Protein AF-B3DNS6-F1 (afdb_monomer)

Structure (mmCIF, N/CA/C/O backbone):
data_AF-B3DNS6-F1
#
_entry.id   AF-B3DNS6-F1
#
loop_
_atom_site.group_PDB
_atom_site.id
_atom_site.type_symbol
_atom_site.label_atom_id
_atom_site.label_alt_id
_atom_site.label_comp_id
_atom_site.label_asym_id
_atom_site.label_entity_id
_atom_site.label_seq_id
_atom_site.pdbx_PDB_ins_code
_atom_site.Cartn_x
_atom_site.Cartn_y
_atom_site.Cartn_z
_atom_site.occupancy
_atom_site.B_iso_or_equiv
_atom_site.auth_seq_id
_atom_site.auth_comp_id
_atom_site.auth_asym_id
_atom_site.auth_atom_id
_atom_site.pdbx_PDB_model_num
ATOM 1 N N . MET A 1 1 ? -5.146 -4.157 -2.207 1.00 74.12 1 MET A N 1
ATOM 2 C CA . MET A 1 1 ? -5.027 -2.752 -1.766 1.00 74.12 1 MET A CA 1
ATOM 3 C C . MET A 1 1 ? -4.261 -1.942 -2.808 1.00 74.12 1 MET A C 1
ATOM 5 O O . MET A 1 1 ? -3.347 -2.493 -3.413 1.00 74.12 1 MET A O 1
ATOM 9 N N . ALA A 1 2 ? -4.636 -0.683 -3.042 1.00 80.50 2 ALA A N 1
ATOM 10 C CA . ALA A 1 2 ? -3.910 0.260 -3.901 1.00 80.50 2 ALA A CA 1
ATOM 11 C C . ALA A 1 2 ? -3.619 1.559 -3.134 1.00 80.50 2 ALA A C 1
ATOM 13 O O . ALA A 1 2 ? -4.423 1.963 -2.297 1.00 80.50 2 ALA A O 1
ATOM 14 N N . VAL A 1 3 ? -2.474 2.185 -3.403 1.00 79.88 3 VAL A N 1
ATOM 15 C CA . VAL A 1 3 ? -2.054 3.443 -2.771 1.00 79.88 3 VAL A CA 1
ATOM 16 C C . VAL A 1 3 ? -1.757 4.442 -3.879 1.00 79.88 3 VAL A C 1
ATOM 18 O O . VAL A 1 3 ? -0.947 4.156 -4.762 1.00 79.88 3 VAL A O 1
ATOM 21 N N . GLU A 1 4 ? -2.424 5.586 -3.832 1.00 83.38 4 GLU A N 1
ATOM 22 C CA . GLU A 1 4 ? -2.305 6.670 -4.801 1.00 83.38 4 GLU A CA 1
ATOM 23 C C . GLU A 1 4 ? -1.834 7.932 -4.077 1.00 83.38 4 GLU A C 1
ATOM 25 O O . GLU A 1 4 ? -2.323 8.269 -2.997 1.00 83.38 4 GLU A O 1
ATOM 30 N N . THR A 1 5 ? -0.852 8.620 -4.657 1.00 80.69 5 THR A N 1
ATOM 31 C CA . THR A 1 5 ? -0.423 9.931 -4.167 1.00 80.69 5 THR A CA 1
ATOM 32 C C . THR A 1 5 ? -1.205 11.015 -4.893 1.00 80.69 5 THR A C 1
ATOM 34 O O . THR A 1 5 ? -1.236 11.021 -6.121 1.00 80.69 5 THR A O 1
ATOM 37 N N . THR A 1 6 ? -1.838 11.908 -4.137 1.00 82.31 6 THR A N 1
ATOM 38 C CA . THR A 1 6 ? -2.604 13.045 -4.659 1.00 82.31 6 THR A CA 1
ATOM 39 C C . THR A 1 6 ? -1.754 14.313 -4.689 1.00 82.31 6 THR A C 1
ATOM 41 O O . THR A 1 6 ? -0.853 14.483 -3.863 1.00 82.31 6 THR A O 1
ATOM 44 N N . ASP A 1 7 ? -2.087 15.234 -5.595 1.00 84.88 7 ASP A N 1
ATOM 45 C CA . ASP A 1 7 ? -1.422 16.542 -5.703 1.00 84.88 7 ASP A CA 1
ATOM 46 C C . ASP A 1 7 ? -1.729 17.467 -4.516 1.00 84.88 7 ASP A C 1
ATOM 48 O O . ASP A 1 7 ? -0.992 18.409 -4.236 1.00 84.88 7 ASP A O 1
ATOM 52 N N . GLU A 1 8 ? -2.799 17.194 -3.774 1.00 86.44 8 GLU A N 1
ATOM 53 C CA . GLU A 1 8 ? -3.124 17.911 -2.546 1.00 86.44 8 GLU A CA 1
ATOM 54 C C . GLU A 1 8 ? -2.149 17.538 -1.410 1.00 86.44 8 GLU A C 1
ATOM 56 O O . GLU A 1 8 ? -1.848 16.360 -1.217 1.00 86.44 8 GLU A O 1
ATOM 61 N N . PRO A 1 9 ? -1.643 18.499 -0.614 1.00 85.12 9 PRO A N 1
ATOM 62 C CA . PRO A 1 9 ? -0.498 18.269 0.269 1.00 85.12 9 PRO A CA 1
ATOM 63 C C . PRO A 1 9 ? -0.770 17.356 1.469 1.00 85.12 9 PRO A C 1
ATOM 65 O O . PRO A 1 9 ? 0.102 16.568 1.833 1.00 85.12 9 PRO A O 1
ATOM 68 N N . PHE A 1 10 ? -1.938 17.466 2.106 1.00 88.25 10 PHE A N 1
ATOM 69 C CA . PHE A 1 10 ? -2.218 16.842 3.410 1.00 88.25 10 PHE A CA 1
ATOM 70 C C . PHE A 1 10 ? -3.403 15.867 3.394 1.00 88.25 10 PHE A C 1
ATOM 72 O O . PHE A 1 10 ? -3.891 15.481 4.458 1.00 88.25 10 PHE A O 1
ATOM 79 N N . THR A 1 11 ? -3.855 15.463 2.210 1.00 90.06 11 THR A N 1
ATOM 80 C CA . THR A 1 11 ? -5.016 14.585 2.033 1.00 90.06 11 THR A CA 1
ATOM 81 C C . THR A 1 11 ? -4.752 13.199 2.620 1.00 90.06 11 THR A C 1
ATOM 83 O O . THR A 1 11 ? -3.643 12.666 2.523 1.00 90.06 11 THR A O 1
ATOM 86 N N . ARG A 1 12 ? -5.761 12.641 3.295 1.00 91.50 12 ARG A N 1
ATOM 87 C CA . ARG A 1 12 ? -5.730 11.317 3.929 1.00 91.50 12 ARG A CA 1
ATOM 88 C C . ARG A 1 12 ? -7.105 10.696 3.808 1.00 91.50 12 ARG A C 1
ATOM 90 O O . ARG A 1 12 ? -7.955 10.885 4.670 1.00 91.50 12 ARG A O 1
ATOM 97 N N . GLU A 1 13 ? -7.322 9.986 2.720 1.00 93.12 13 GLU A N 1
ATOM 98 C CA . GLU A 1 13 ? -8.623 9.406 2.432 1.00 93.12 13 GLU A CA 1
ATOM 99 C C . GLU A 1 13 ? -8.467 7.948 2.046 1.00 93.12 13 GLU A C 1
ATOM 101 O O . GLU A 1 13 ? -7.457 7.541 1.468 1.00 93.12 13 GLU A O 1
ATOM 106 N N . TYR A 1 14 ? -9.486 7.153 2.342 1.00 94.31 14 TYR A N 1
ATOM 107 C CA . TYR A 1 14 ? -9.554 5.778 1.892 1.00 94.31 14 TYR A CA 1
ATOM 108 C C . TYR A 1 14 ? -10.958 5.445 1.396 1.00 94.31 14 TYR A C 1
ATOM 110 O O . TYR A 1 14 ? -11.938 6.092 1.750 1.00 94.31 14 TYR A O 1
ATOM 118 N N . SER A 1 15 ? -11.040 4.432 0.544 1.00 93.69 15 SER A N 1
ATOM 119 C CA . SER A 1 15 ? -12.298 3.820 0.120 1.00 93.69 15 SER A CA 1
ATOM 120 C C . SER A 1 15 ? -12.176 2.309 0.225 1.00 93.69 15 SER A C 1
ATOM 122 O O . SER A 1 15 ? -11.091 1.755 0.009 1.00 93.69 15 SER A O 1
ATOM 124 N N . VAL A 1 16 ? -13.285 1.658 0.564 1.00 94.81 16 VAL A N 1
ATOM 125 C CA . VAL A 1 16 ? -13.373 0.208 0.725 1.00 94.81 16 VAL A CA 1
ATOM 126 C C . VAL A 1 16 ? -14.460 -0.329 -0.196 1.00 94.81 16 VAL A C 1
ATOM 128 O O . VAL A 1 16 ? -15.526 0.259 -0.340 1.00 94.81 16 VAL A O 1
ATOM 131 N N . GLU A 1 17 ? -14.157 -1.440 -0.853 1.00 93.81 17 GLU A N 1
ATOM 132 C CA . GLU A 1 17 ? -15.083 -2.213 -1.675 1.00 93.81 17 GLU A CA 1
ATOM 133 C C . GLU A 1 17 ? -15.059 -3.656 -1.154 1.00 93.81 17 GLU A C 1
ATOM 135 O O . GLU A 1 17 ? -14.008 -4.297 -1.181 1.00 93.81 17 GLU A O 1
ATOM 140 N N . SER A 1 18 ? -16.190 -4.147 -0.643 1.00 89.56 18 SER A N 1
ATOM 141 C CA . SER A 1 18 ? -16.313 -5.451 0.035 1.00 89.56 18 SER A CA 1
ATOM 142 C C . SER A 1 18 ? -16.725 -6.605 -0.888 1.00 89.56 18 SER A C 1
ATOM 144 O O . SER A 1 18 ? -16.811 -7.753 -0.460 1.00 89.56 18 SER A O 1
ATOM 146 N N . PHE A 1 19 ? -17.022 -6.322 -2.163 1.00 90.81 19 PHE A N 1
ATOM 147 C CA . PHE A 1 19 ? -17.518 -7.298 -3.148 1.00 90.81 19 PHE A CA 1
ATOM 148 C C . PHE A 1 19 ? -18.730 -8.131 -2.677 1.00 90.81 19 PHE A C 1
ATOM 150 O O . PHE A 1 19 ? -18.968 -9.217 -3.199 1.00 90.81 19 PHE A O 1
ATOM 157 N N . GLY A 1 20 ? -19.495 -7.636 -1.696 1.00 88.56 20 GLY A N 1
ATOM 158 C CA . GLY A 1 20 ? -20.600 -8.378 -1.079 1.00 88.56 20 GLY A CA 1
ATOM 159 C C . GLY A 1 20 ? -20.159 -9.495 -0.124 1.00 88.56 20 GLY A C 1
ATOM 160 O O . GLY A 1 20 ? -20.939 -10.403 0.140 1.00 88.56 20 GLY A O 1
ATOM 161 N N . THR A 1 21 ? -18.922 -9.447 0.370 1.00 91.12 21 THR A N 1
ATOM 162 C CA . THR A 1 21 ? -18.346 -10.411 1.318 1.00 91.12 21 THR A CA 1
ATOM 163 C C . THR A 1 21 ? -17.836 -9.706 2.570 1.00 91.12 21 THR A C 1
ATOM 165 O O . THR A 1 21 ? -17.583 -8.505 2.551 1.00 91.12 21 THR A O 1
ATOM 168 N N . ASP A 1 22 ? -17.642 -10.465 3.640 1.00 89.19 22 ASP A N 1
ATOM 169 C CA . ASP A 1 22 ? -17.128 -10.016 4.938 1.00 89.19 22 ASP A CA 1
ATOM 170 C C . ASP A 1 22 ? -15.647 -10.400 5.163 1.00 89.19 22 ASP A C 1
ATOM 172 O O . ASP A 1 22 ? -15.076 -10.147 6.221 1.00 89.19 22 ASP A O 1
ATOM 176 N N . TYR A 1 23 ? -14.995 -10.997 4.157 1.00 86.94 23 TYR A N 1
ATOM 177 C CA . TYR A 1 23 ? -13.600 -11.460 4.224 1.00 86.94 23 TYR A CA 1
ATOM 178 C C . TYR A 1 23 ? -12.696 -10.916 3.108 1.00 86.94 23 TYR A C 1
ATOM 180 O O . TYR A 1 23 ? -11.471 -11.035 3.200 1.00 86.94 23 TYR A O 1
ATOM 188 N N . LEU A 1 24 ? -13.255 -10.339 2.036 1.00 90.94 24 LEU A N 1
ATOM 189 C CA . LEU A 1 24 ? -12.481 -9.798 0.920 1.00 90.94 24 LEU A CA 1
ATOM 190 C C . LEU A 1 24 ? -12.773 -8.314 0.722 1.00 90.94 24 LEU A C 1
ATOM 192 O O . LEU A 1 24 ? -13.827 -7.922 0.235 1.00 90.94 24 LEU A O 1
ATOM 196 N N . PHE A 1 25 ? -11.761 -7.494 0.994 1.00 92.00 25 PHE A N 1
ATOM 197 C CA . PHE A 1 25 ? -11.866 -6.045 0.885 1.00 92.00 25 PHE A CA 1
ATOM 198 C C . PHE A 1 25 ? -10.811 -5.488 -0.062 1.00 92.00 25 PHE A C 1
ATOM 200 O O . PHE A 1 25 ? -9.607 -5.750 0.054 1.00 92.00 25 PHE A O 1
ATOM 207 N N . ARG A 1 26 ? -11.244 -4.642 -0.994 1.00 93.19 26 ARG A N 1
ATOM 208 C CA . ARG A 1 26 ? -10.353 -3.796 -1.779 1.00 93.19 26 ARG A CA 1
ATOM 209 C C . ARG A 1 26 ? -10.318 -2.403 -1.177 1.00 93.19 26 ARG A C 1
ATOM 211 O O . ARG A 1 26 ? -11.188 -1.579 -1.417 1.00 93.19 26 ARG A O 1
ATOM 218 N N . VAL A 1 27 ? -9.224 -2.129 -0.480 1.00 93.75 27 VAL A N 1
ATOM 219 C CA . VAL A 1 27 ? -8.915 -0.800 0.051 1.00 93.75 27 VAL A CA 1
ATOM 220 C C . VAL A 1 27 ? -8.121 0.017 -0.974 1.00 93.75 27 VAL A C 1
ATOM 222 O O . VAL A 1 27 ? -7.123 -0.475 -1.522 1.00 93.75 27 VAL A O 1
ATOM 225 N N . ARG A 1 28 ? -8.532 1.263 -1.226 1.00 93.56 28 ARG A N 1
ATOM 226 C CA . ARG A 1 28 ? -7.737 2.271 -1.950 1.00 93.56 28 ARG A CA 1
ATOM 227 C C . ARG A 1 28 ? -7.444 3.436 -1.019 1.00 93.56 28 ARG A C 1
ATOM 229 O O . ARG A 1 28 ? -8.386 4.038 -0.519 1.00 93.56 28 ARG A O 1
ATOM 236 N N . ILE A 1 29 ? -6.169 3.750 -0.808 1.00 91.88 29 ILE A N 1
ATOM 237 C CA . ILE A 1 29 ? -5.738 4.885 0.016 1.00 91.88 29 ILE A CA 1
ATOM 238 C C . ILE A 1 29 ? -5.221 5.995 -0.896 1.00 91.88 29 ILE A C 1
ATOM 240 O O . ILE A 1 29 ? -4.392 5.741 -1.769 1.00 91.88 29 ILE A O 1
ATOM 244 N N . ARG A 1 30 ? -5.691 7.218 -0.657 1.00 91.44 30 ARG A N 1
ATOM 245 C CA . ARG A 1 30 ? -5.229 8.455 -1.285 1.00 91.44 30 ARG A CA 1
ATOM 246 C C . ARG A 1 30 ? -4.503 9.299 -0.245 1.00 91.44 30 ARG A C 1
ATOM 248 O O . ARG A 1 30 ? -5.108 9.742 0.731 1.00 91.44 30 ARG A O 1
ATOM 255 N N . LEU A 1 31 ? -3.199 9.480 -0.439 1.00 91.12 31 LEU A N 1
ATOM 256 C CA . LEU A 1 31 ? -2.346 10.254 0.463 1.00 91.12 31 LEU A CA 1
ATOM 257 C C . LEU A 1 31 ? -1.767 11.465 -0.257 1.00 91.12 31 LEU A C 1
ATOM 259 O O . LEU A 1 31 ? -1.254 11.347 -1.367 1.00 91.12 31 LEU A O 1
ATOM 263 N N . GLY A 1 32 ? -1.781 12.612 0.410 1.00 90.19 32 GLY A N 1
ATOM 264 C CA . GLY A 1 32 ? -1.120 13.808 -0.082 1.00 90.19 32 GLY A CA 1
ATOM 265 C C . GLY A 1 32 ? 0.400 13.691 -0.092 1.00 90.19 32 GLY A C 1
ATOM 266 O O . GLY A 1 32 ? 0.992 12.951 0.695 1.00 90.19 32 GLY A O 1
ATOM 267 N N . PHE A 1 33 ? 1.061 14.456 -0.960 1.00 87.12 33 PHE A N 1
ATOM 268 C CA . PHE A 1 33 ? 2.514 14.356 -1.153 1.00 87.12 33 PHE A CA 1
ATOM 269 C C . PHE A 1 33 ? 3.358 14.748 0.077 1.00 87.12 33 PHE A C 1
ATOM 271 O O . PHE A 1 33 ? 4.526 14.367 0.152 1.00 87.12 33 PHE A O 1
ATOM 278 N N . LYS A 1 34 ? 2.804 15.492 1.053 1.00 86.69 34 LYS A N 1
ATOM 279 C CA . LYS A 1 34 ? 3.480 15.802 2.333 1.00 86.69 34 LYS A CA 1
ATOM 280 C C . LYS A 1 34 ? 3.169 14.794 3.441 1.00 86.69 34 LYS A C 1
ATOM 282 O O . LYS A 1 34 ? 3.601 14.986 4.578 1.00 86.69 34 LYS A O 1
ATOM 287 N N . VAL A 1 35 ? 2.408 13.743 3.150 1.00 87.06 35 VAL A N 1
ATOM 288 C CA . VAL A 1 35 ? 2.013 12.733 4.131 1.00 87.06 35 VAL A CA 1
ATOM 289 C C . VAL A 1 35 ? 2.920 11.512 4.013 1.00 87.06 35 VAL A C 1
ATOM 291 O O . VAL A 1 35 ? 3.137 10.972 2.930 1.00 87.06 35 VAL A O 1
ATOM 294 N N . SER A 1 36 ? 3.441 11.052 5.152 1.00 84.25 36 SER A N 1
ATOM 295 C CA . SER A 1 36 ? 4.196 9.800 5.212 1.00 84.25 36 SER A CA 1
ATOM 296 C C . SER A 1 36 ? 3.311 8.620 4.806 1.00 84.25 36 SER A C 1
ATOM 298 O O . SER A 1 36 ? 2.201 8.461 5.317 1.00 84.25 36 SER A O 1
ATOM 300 N N . GLN A 1 37 ? 3.822 7.766 3.919 1.00 82.50 37 GLN A N 1
ATOM 301 C CA . GLN A 1 37 ? 3.110 6.608 3.374 1.00 82.50 37 GLN A CA 1
ATOM 302 C C . GLN A 1 37 ? 3.234 5.367 4.271 1.00 82.50 37 GLN A C 1
ATOM 304 O O . GLN A 1 37 ? 3.385 4.256 3.773 1.00 82.50 37 GLN A O 1
ATOM 309 N N . SER A 1 38 ? 3.195 5.533 5.596 1.00 85.50 38 SER A N 1
ATOM 310 C CA . SER A 1 38 ? 3.272 4.410 6.540 1.00 85.50 38 SER A CA 1
ATOM 311 C C . SER A 1 38 ? 2.010 3.548 6.461 1.00 85.50 38 SER A C 1
ATOM 313 O O . SER A 1 38 ? 1.010 3.816 7.125 1.00 85.50 38 SER A O 1
ATOM 315 N N . ILE A 1 39 ? 2.046 2.515 5.620 1.00 89.00 39 ILE A N 1
ATOM 316 C CA . ILE A 1 39 ? 0.896 1.651 5.340 1.00 89.00 39 ILE A CA 1
ATOM 317 C C . ILE A 1 39 ? 0.408 0.869 6.564 1.00 89.00 39 ILE A C 1
ATOM 319 O O . ILE A 1 39 ? -0.808 0.802 6.723 1.00 89.00 39 ILE A O 1
ATOM 323 N N . PRO A 1 40 ? 1.273 0.323 7.445 1.00 88.81 40 PRO A N 1
ATOM 324 C CA . PRO A 1 40 ? 0.814 -0.420 8.617 1.00 88.81 40 PRO A CA 1
ATOM 325 C C . PRO A 1 40 ? -0.167 0.377 9.478 1.00 88.81 40 PRO A C 1
ATOM 327 O O . PRO A 1 40 ? -1.263 -0.098 9.746 1.00 88.81 40 PRO A O 1
ATOM 330 N N . ALA A 1 41 ? 0.172 1.619 9.833 1.00 88.31 41 ALA A N 1
ATOM 331 C CA . ALA A 1 41 ? -0.669 2.445 10.700 1.00 88.31 41 ALA A CA 1
ATOM 332 C C . ALA A 1 41 ? -2.061 2.696 10.096 1.00 88.31 41 ALA A C 1
ATOM 334 O O . ALA A 1 41 ? -3.071 2.510 10.771 1.00 88.31 41 ALA A O 1
ATOM 335 N N . TYR A 1 42 ? -2.118 3.056 8.809 1.00 91.38 42 TYR A N 1
ATOM 336 C CA . TYR A 1 42 ? -3.396 3.254 8.123 1.00 91.38 42 TYR A CA 1
ATOM 337 C C . TYR A 1 42 ? -4.173 1.949 7.956 1.00 91.38 42 TYR A C 1
ATOM 339 O O . TYR A 1 42 ? -5.395 1.962 8.033 1.00 91.38 42 TYR A O 1
ATOM 347 N N . LEU A 1 43 ? -3.491 0.822 7.745 1.00 90.50 43 LEU A N 1
ATOM 348 C CA . LEU A 1 43 ? -4.155 -0.470 7.626 1.00 90.50 43 LEU A CA 1
ATOM 349 C C . LEU A 1 43 ? -4.828 -0.869 8.944 1.00 90.50 43 LEU A C 1
ATOM 351 O O . LEU A 1 43 ? -6.001 -1.219 8.916 1.00 90.50 43 LEU A O 1
ATOM 355 N N . HIS A 1 44 ? -4.132 -0.747 10.079 1.00 89.25 44 HIS A N 1
ATOM 356 C CA . HIS A 1 44 ? -4.723 -0.982 11.403 1.00 89.25 44 HIS A CA 1
ATOM 357 C C . HIS A 1 44 ? -5.944 -0.082 11.643 1.00 89.25 44 HIS A C 1
ATOM 359 O O . HIS A 1 44 ? -6.994 -0.564 12.062 1.00 89.25 44 HIS A O 1
ATOM 365 N N . GLN A 1 45 ? -5.844 1.209 11.304 1.00 91.25 45 GLN A N 1
ATOM 366 C CA . GLN A 1 45 ? -6.968 2.141 11.424 1.00 91.25 45 GLN A CA 1
ATOM 367 C C . GLN A 1 45 ? -8.178 1.693 10.590 1.00 91.25 45 GLN A C 1
ATOM 369 O O . GLN A 1 45 ? -9.284 1.611 11.112 1.00 91.25 45 GLN A O 1
ATOM 374 N N . ILE A 1 46 ? -7.965 1.364 9.313 1.00 92.56 46 ILE A N 1
ATOM 375 C CA . ILE A 1 46 ? -9.040 0.932 8.410 1.00 92.56 46 ILE A CA 1
ATOM 376 C C . ILE A 1 46 ? -9.669 -0.373 8.905 1.00 92.56 46 ILE A C 1
ATOM 378 O O . ILE A 1 46 ? -10.885 -0.506 8.889 1.00 92.56 46 ILE A O 1
ATOM 382 N N . MET A 1 47 ? -8.867 -1.332 9.371 1.00 90.81 47 MET A N 1
ATOM 383 C CA . MET A 1 47 ? -9.386 -2.602 9.883 1.00 90.81 47 MET A CA 1
ATOM 384 C C . MET A 1 47 ? -10.248 -2.409 11.136 1.00 90.81 47 MET A C 1
ATOM 386 O O . MET A 1 47 ? -11.313 -3.012 11.220 1.00 90.81 47 MET A O 1
ATOM 390 N N . HIS A 1 48 ? -9.859 -1.522 12.057 1.00 91.19 48 HIS A N 1
ATOM 391 C CA . HIS A 1 48 ? -10.703 -1.177 13.205 1.00 91.19 48 HIS A CA 1
ATOM 392 C C . HIS A 1 48 ? -11.976 -0.419 12.815 1.00 91.19 48 HIS A C 1
ATOM 394 O O . HIS A 1 48 ? -13.015 -0.617 13.443 1.00 91.19 48 HIS A O 1
ATOM 400 N N . ASP A 1 49 ? -11.923 0.454 11.809 1.00 93.00 49 ASP A N 1
ATOM 401 C CA . ASP A 1 49 ? -13.119 1.135 11.303 1.00 93.00 49 ASP A CA 1
ATOM 402 C C . ASP A 1 49 ? -14.110 0.115 10.705 1.00 93.00 49 ASP A C 1
ATOM 404 O O . ASP A 1 49 ? -15.312 0.176 10.979 1.00 93.00 49 ASP A O 1
ATOM 408 N N . LEU A 1 50 ? -13.607 -0.880 9.963 1.00 91.69 50 LEU A N 1
ATOM 409 C CA . LEU A 1 50 ? -14.412 -1.979 9.414 1.00 91.69 50 LEU A CA 1
ATOM 410 C C . LEU A 1 50 ? -14.955 -2.921 10.498 1.00 91.69 50 LEU A C 1
ATOM 412 O O . LEU A 1 50 ? -16.081 -3.400 10.393 1.00 91.69 50 LEU A O 1
ATOM 416 N N . GLU A 1 51 ? -14.192 -3.164 11.562 1.00 90.38 51 GLU A N 1
ATOM 417 C CA . GLU A 1 51 ? -14.655 -3.953 12.708 1.00 90.38 51 GLU A CA 1
ATOM 418 C C . GLU A 1 51 ? -15.793 -3.237 13.454 1.00 90.38 51 GLU A C 1
ATOM 420 O O . GLU A 1 51 ? -16.826 -3.835 13.749 1.00 90.38 51 GLU A O 1
ATOM 425 N N . LYS A 1 52 ? -15.650 -1.930 13.713 1.00 90.56 52 LYS A N 1
ATOM 426 C CA . LYS A 1 52 ? -16.665 -1.122 14.417 1.00 90.56 52 LYS A CA 1
ATOM 427 C C . LYS A 1 52 ? -17.966 -0.972 13.638 1.00 90.56 52 LYS A C 1
ATOM 429 O O . LYS A 1 52 ? -19.031 -0.887 14.243 1.00 90.56 52 LYS A O 1
ATOM 434 N N . THR A 1 53 ? -17.878 -0.896 12.314 1.00 90.06 53 THR A N 1
ATOM 435 C CA . THR A 1 53 ? -19.048 -0.837 11.423 1.00 90.06 53 THR A CA 1
ATOM 436 C C . THR A 1 53 ? -19.715 -2.202 11.248 1.00 90.06 53 THR A C 1
ATOM 438 O O . THR A 1 53 ? -20.846 -2.265 10.773 1.00 90.06 53 THR A O 1
ATOM 441 N N . GLY A 1 54 ? -19.053 -3.285 11.671 1.00 87.50 54 GLY A N 1
ATOM 442 C CA . GLY A 1 54 ? -19.528 -4.657 11.514 1.00 87.50 54 GLY A CA 1
ATOM 443 C C . GLY A 1 54 ? -19.325 -5.224 10.108 1.00 87.50 54 GLY A C 1
ATOM 444 O O . GLY A 1 54 ? -19.802 -6.322 9.835 1.00 87.50 54 GLY A O 1
ATOM 445 N N . GLU A 1 55 ? -18.629 -4.505 9.221 1.00 88.06 55 GLU A N 1
ATOM 446 C CA . GLU A 1 55 ? -18.265 -5.003 7.890 1.00 88.06 55 GLU A CA 1
ATOM 447 C C . GLU A 1 55 ? -17.226 -6.126 7.980 1.00 88.06 55 GLU A C 1
ATOM 449 O O . GLU A 1 55 ? -17.297 -7.091 7.221 1.00 88.06 55 GLU A O 1
ATOM 454 N N . LEU A 1 56 ? -16.278 -6.007 8.916 1.00 89.19 56 LEU A N 1
ATOM 455 C CA . LEU A 1 56 ? -15.267 -7.019 9.201 1.00 89.19 56 LEU A CA 1
ATOM 456 C C . LEU A 1 56 ? -15.625 -7.754 10.506 1.00 89.19 56 LEU A C 1
ATOM 458 O O . LEU A 1 56 ? -15.627 -7.132 11.570 1.00 89.19 56 LEU A O 1
ATOM 462 N N . PRO A 1 57 ? -15.893 -9.071 10.474 1.00 86.81 57 PRO A N 1
ATOM 463 C CA . PRO A 1 57 ? -16.173 -9.838 11.676 1.00 86.81 57 PRO A CA 1
ATOM 464 C C . PRO A 1 57 ? -14.911 -9.968 12.529 1.00 86.81 57 PRO A C 1
ATOM 466 O O . PRO A 1 57 ? -13.797 -10.095 12.011 1.00 86.81 57 PRO A O 1
ATOM 469 N N . ASN A 1 58 ? -15.095 -9.987 13.848 1.00 83.38 58 ASN A N 1
ATOM 470 C CA . ASN A 1 58 ? -13.995 -10.088 14.799 1.00 83.38 58 ASN A CA 1
ATOM 471 C C . ASN A 1 58 ? -13.203 -11.391 14.587 1.00 83.38 58 ASN A C 1
ATOM 473 O O . ASN A 1 58 ? -13.748 -12.497 14.632 1.00 83.38 58 ASN A O 1
ATOM 477 N N . GLN A 1 59 ? -11.902 -11.250 14.354 1.00 79.12 59 GLN A N 1
ATOM 478 C CA . GLN A 1 59 ? -10.988 -12.352 14.083 1.00 79.12 59 GLN A CA 1
ATOM 479 C C . GLN A 1 59 ? -10.415 -12.887 15.403 1.00 79.12 59 GLN A C 1
ATOM 481 O O . GLN A 1 59 ? -9.266 -12.622 15.768 1.00 79.12 59 GLN A O 1
ATOM 486 N N . GLN A 1 60 ? -11.218 -13.653 16.144 1.00 73.38 60 GLN A N 1
ATOM 487 C CA . GLN A 1 60 ? -10.748 -14.316 17.362 1.00 73.38 60 GLN A CA 1
ATOM 488 C C . GLN A 1 60 ? -9.855 -15.512 17.009 1.00 73.38 60 GLN A C 1
ATOM 490 O O . GLN A 1 60 ? -10.302 -16.493 16.417 1.00 73.38 60 GLN A O 1
ATOM 495 N N . SER A 1 61 ? -8.580 -15.451 17.398 1.00 67.19 61 SER A N 1
ATOM 496 C CA . SER A 1 61 ? -7.676 -16.603 17.325 1.00 67.19 61 SER A CA 1
ATOM 497 C C . SER A 1 61 ? -7.693 -17.370 18.645 1.00 67.19 61 SER A C 1
ATOM 499 O O . SER A 1 61 ? -7.492 -16.780 19.704 1.00 67.19 61 SER A O 1
ATOM 501 N N . ILE A 1 62 ? -7.836 -18.696 18.578 1.00 69.94 62 ILE A N 1
ATOM 502 C CA . ILE A 1 62 ? -7.700 -19.606 19.734 1.00 69.94 62 ILE A CA 1
ATOM 503 C C . ILE A 1 62 ? -6.261 -19.569 20.296 1.00 69.94 62 ILE A C 1
ATOM 505 O O . ILE A 1 62 ? -6.041 -19.815 21.479 1.00 69.94 62 ILE A O 1
ATOM 509 N N . TYR A 1 63 ? -5.285 -19.197 19.459 1.00 70.06 63 TYR A N 1
ATOM 510 C CA . TYR A 1 63 ? -3.888 -18.980 19.836 1.00 70.06 63 TYR A CA 1
ATOM 511 C C . TYR A 1 63 ? -3.461 -17.571 19.406 1.00 70.06 63 TYR A C 1
ATOM 513 O O . TYR A 1 63 ? -2.926 -17.394 18.302 1.00 70.06 63 TYR A O 1
ATOM 521 N N . PRO A 1 64 ? -3.753 -16.537 20.212 1.00 67.06 64 PRO A N 1
ATOM 522 C CA . PRO A 1 64 ? -3.333 -15.182 19.899 1.00 67.06 64 PRO A CA 1
ATOM 523 C C . PRO A 1 64 ? -1.809 -15.099 19.987 1.00 67.06 64 PRO A C 1
ATOM 525 O O . PRO A 1 64 ? -1.192 -15.571 20.944 1.00 67.06 64 PRO A O 1
ATOM 528 N N . LYS A 1 65 ? -1.184 -14.512 18.967 1.00 68.44 65 LYS A N 1
ATOM 529 C CA . LYS A 1 65 ? 0.234 -14.163 19.052 1.00 68.44 65 LYS A CA 1
ATOM 530 C C . LYS A 1 65 ? 0.394 -12.937 19.948 1.00 68.44 65 LYS A C 1
ATOM 532 O O . LYS A 1 65 ? -0.516 -12.119 20.032 1.00 68.44 65 LYS A O 1
ATOM 537 N N . LEU A 1 66 ? 1.550 -12.811 20.597 1.00 66.19 66 LEU A N 1
ATOM 538 C CA . LEU A 1 66 ? 1.832 -11.726 21.546 1.00 66.19 66 LEU A CA 1
ATOM 539 C C . LEU A 1 66 ? 1.751 -10.328 20.899 1.00 66.19 66 LEU A C 1
ATOM 541 O O . LEU A 1 66 ? 1.493 -9.343 21.576 1.00 66.19 66 LEU A O 1
ATOM 545 N N . ASP A 1 67 ? 1.981 -10.265 19.590 1.00 68.69 67 ASP A N 1
ATOM 546 C CA . ASP A 1 67 ? 1.966 -9.077 18.739 1.00 68.69 67 ASP A CA 1
ATOM 547 C C . ASP A 1 67 ? 0.655 -8.904 17.947 1.00 68.69 67 ASP A C 1
ATOM 549 O O . ASP A 1 67 ? 0.567 -8.016 17.099 1.00 68.69 67 ASP A O 1
ATOM 553 N N . ALA A 1 68 ? -0.351 -9.754 18.178 1.00 70.38 68 ALA A N 1
ATOM 554 C CA . ALA A 1 68 ? -1.625 -9.673 17.473 1.00 70.38 68 ALA A CA 1
ATOM 555 C C . ALA A 1 68 ? -2.517 -8.573 18.062 1.00 70.38 68 ALA A C 1
ATOM 557 O O . ALA A 1 68 ? -2.720 -8.495 19.273 1.00 70.38 68 ALA A O 1
ATOM 558 N N . ASP A 1 69 ? -3.087 -7.762 17.176 1.00 75.44 69 ASP A N 1
ATOM 559 C CA . ASP A 1 69 ? -4.043 -6.718 17.530 1.00 75.44 69 ASP A CA 1
ATOM 560 C C . ASP A 1 69 ? -5.388 -7.362 17.93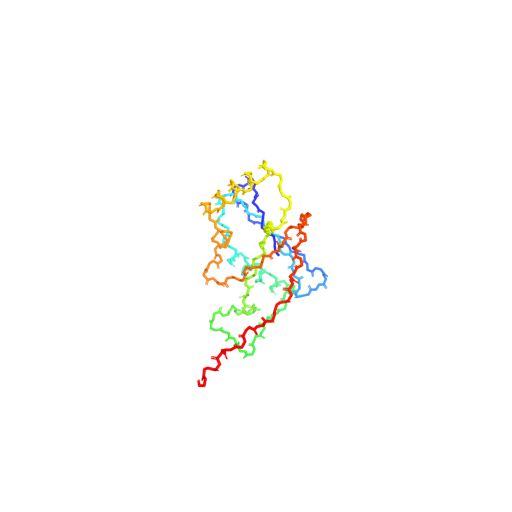8 1.00 75.44 69 ASP A C 1
ATOM 562 O O . ASP A 1 69 ? -5.922 -8.179 17.166 1.00 75.44 69 ASP A O 1
ATOM 566 N N . PRO A 1 70 ? -5.922 -7.083 19.146 1.00 70.94 70 PRO A N 1
ATOM 567 C CA . PRO A 1 70 ? -7.188 -7.646 19.603 1.00 70.94 70 PRO A CA 1
ATOM 568 C C . PRO A 1 70 ? -8.330 -7.337 18.624 1.00 70.94 70 PRO A C 1
ATOM 570 O O . PRO A 1 70 ? -8.631 -6.180 18.362 1.00 70.94 70 PRO A O 1
ATOM 573 N N . GLY A 1 71 ? -8.977 -8.379 18.094 1.00 72.69 71 GLY A N 1
ATOM 574 C CA . GLY A 1 71 ? -10.107 -8.263 17.157 1.00 72.69 71 GLY A CA 1
ATOM 575 C C . GLY A 1 71 ? -9.743 -8.357 15.672 1.00 72.69 71 GLY A C 1
ATOM 576 O O . GLY A 1 71 ? -10.570 -8.785 14.868 1.00 72.69 71 GLY A O 1
ATOM 577 N N . ILE A 1 72 ? -8.484 -8.085 15.313 1.00 79.38 72 ILE A N 1
ATOM 578 C CA . ILE A 1 72 ? -7.974 -8.168 13.933 1.00 79.38 72 ILE A CA 1
ATOM 579 C C . ILE A 1 72 ? -7.124 -9.431 13.705 1.00 79.38 72 ILE A C 1
ATOM 581 O O . ILE A 1 72 ? -7.183 -10.045 12.638 1.00 79.38 72 ILE A O 1
ATOM 585 N N . GLY A 1 73 ? -6.323 -9.832 14.698 1.00 79.56 73 GLY A N 1
ATOM 586 C CA . GLY A 1 73 ? -5.431 -10.987 14.602 1.00 79.56 73 GLY A CA 1
ATOM 587 C C . GLY A 1 73 ? -4.072 -10.679 13.956 1.00 79.56 73 GLY A C 1
ATOM 588 O O . GLY A 1 73 ? -3.543 -9.573 14.039 1.00 79.56 73 GLY A O 1
ATOM 589 N N . THR A 1 74 ? -3.433 -11.694 13.361 1.00 81.25 74 THR A N 1
ATOM 590 C CA . THR A 1 74 ? -2.094 -11.557 12.755 1.00 81.25 74 THR A CA 1
ATOM 591 C C . THR A 1 74 ? -2.175 -11.079 11.306 1.00 81.25 74 THR A C 1
ATOM 593 O O . THR A 1 74 ? -2.809 -11.722 10.473 1.00 81.25 74 THR A O 1
ATOM 596 N N . ILE A 1 75 ? -1.424 -10.029 10.969 1.00 84.12 75 ILE A N 1
ATOM 597 C CA . ILE A 1 75 ? -1.371 -9.469 9.613 1.00 84.12 75 ILE A CA 1
ATOM 598 C C . ILE A 1 75 ? -0.164 -10.024 8.848 1.00 84.12 75 ILE A C 1
ATOM 600 O O . ILE A 1 75 ? 0.954 -10.078 9.361 1.00 84.12 75 ILE A O 1
ATOM 604 N N . ARG A 1 76 ? -0.373 -10.403 7.582 1.00 85.69 76 ARG A N 1
ATOM 605 C CA . ARG A 1 76 ? 0.705 -10.737 6.642 1.00 85.69 76 ARG A CA 1
ATOM 606 C C . ARG A 1 76 ? 0.688 -9.773 5.466 1.00 85.69 76 ARG A C 1
ATOM 608 O O . ARG A 1 76 ? -0.301 -9.673 4.748 1.00 85.69 76 ARG A O 1
ATOM 615 N N . TYR A 1 77 ? 1.822 -9.127 5.224 1.00 87.19 77 TYR A N 1
ATOM 616 C CA . TYR A 1 77 ? 1.987 -8.207 4.106 1.00 87.19 77 TYR A CA 1
ATOM 617 C C . TYR A 1 77 ? 2.537 -8.942 2.883 1.00 87.19 77 TYR A C 1
ATOM 619 O O . TYR A 1 77 ? 3.601 -9.562 2.949 1.00 87.19 77 TYR A O 1
ATOM 627 N N . VAL A 1 78 ? 1.826 -8.844 1.758 1.00 86.06 78 VAL A N 1
ATOM 628 C CA . VAL A 1 78 ? 2.281 -9.338 0.452 1.00 86.06 78 VAL A CA 1
ATOM 629 C C . VAL A 1 78 ? 2.364 -8.159 -0.510 1.00 86.06 78 VAL A C 1
ATOM 631 O O . VAL A 1 78 ? 1.371 -7.486 -0.781 1.00 86.06 78 VAL A O 1
ATOM 634 N N . VAL A 1 79 ? 3.565 -7.885 -1.013 1.00 85.38 79 VAL A N 1
ATOM 635 C CA . VAL A 1 79 ? 3.835 -6.789 -1.944 1.00 85.38 79 VAL A CA 1
ATOM 636 C C . VAL A 1 79 ? 4.014 -7.365 -3.339 1.00 85.38 79 VAL A C 1
ATOM 638 O O . VAL A 1 79 ? 5.003 -8.039 -3.625 1.00 85.38 79 VAL A O 1
ATOM 641 N N . ILE A 1 80 ? 3.073 -7.052 -4.227 1.00 83.69 80 ILE A N 1
ATOM 642 C CA . ILE A 1 80 ? 3.136 -7.479 -5.624 1.00 83.69 80 ILE A CA 1
ATOM 643 C C . ILE A 1 80 ? 4.037 -6.518 -6.398 1.00 83.69 80 ILE A C 1
ATOM 645 O O . ILE A 1 80 ? 3.775 -5.319 -6.510 1.00 83.69 80 ILE A O 1
ATOM 649 N N . HIS A 1 81 ? 5.104 -7.060 -6.968 1.00 80.12 81 HIS A N 1
ATOM 650 C CA . HIS A 1 81 ? 6.080 -6.331 -7.752 1.00 80.12 81 HIS A CA 1
ATOM 651 C C . HIS A 1 81 ? 6.025 -6.767 -9.214 1.00 80.12 81 HIS A C 1
ATOM 653 O O . HIS A 1 81 ? 6.421 -7.873 -9.569 1.00 80.12 81 HIS A O 1
ATOM 659 N N . LYS A 1 82 ? 5.616 -5.862 -10.105 1.00 76.81 82 LYS A N 1
ATOM 660 C CA . LYS A 1 82 ? 5.669 -6.114 -11.550 1.00 76.81 82 LYS A CA 1
ATOM 661 C C . LYS A 1 82 ? 7.091 -5.896 -12.071 1.00 76.81 82 LYS A C 1
ATOM 663 O O . LYS A 1 82 ? 7.619 -4.784 -11.980 1.00 76.81 82 LYS A O 1
ATOM 668 N N . ALA A 1 83 ? 7.707 -6.941 -12.620 1.00 71.94 83 ALA A N 1
ATOM 669 C CA . ALA A 1 83 ? 9.027 -6.871 -13.248 1.00 71.94 83 ALA A CA 1
ATOM 670 C C . ALA A 1 83 ? 8.964 -7.329 -14.707 1.00 71.94 83 ALA A C 1
ATOM 672 O O . ALA A 1 83 ? 8.143 -8.167 -15.079 1.00 71.94 83 ALA A O 1
ATOM 673 N N . LEU A 1 84 ? 9.842 -6.777 -15.543 1.00 69.94 84 LEU A N 1
ATOM 674 C CA . LEU A 1 84 ? 10.040 -7.285 -16.893 1.00 69.94 84 LEU A CA 1
ATOM 675 C C . LEU A 1 84 ? 10.884 -8.563 -16.826 1.00 69.94 84 LEU A C 1
ATOM 677 O O . LEU A 1 84 ? 11.890 -8.588 -16.116 1.00 69.94 84 LEU A O 1
ATOM 681 N N . MET A 1 85 ? 10.497 -9.609 -17.560 1.00 69.44 85 MET A N 1
ATOM 682 C CA . MET A 1 85 ? 11.308 -10.827 -17.619 1.00 69.44 85 MET A CA 1
ATOM 683 C C . MET A 1 85 ? 12.592 -10.583 -18.428 1.00 69.44 85 MET A C 1
ATOM 685 O O . MET A 1 85 ? 12.508 -9.921 -19.467 1.00 69.44 85 MET A O 1
ATOM 689 N N . PRO A 1 86 ? 13.745 -11.155 -18.030 1.00 61.03 86 PRO A N 1
ATOM 690 C CA . PRO A 1 86 ? 14.996 -11.053 -18.792 1.00 61.03 86 PRO A CA 1
ATOM 691 C C . PRO A 1 86 ? 14.860 -11.517 -20.253 1.00 61.03 86 PRO A C 1
ATOM 693 O O . PRO A 1 86 ? 15.487 -10.960 -21.144 1.00 61.03 86 PRO A O 1
ATOM 696 N N . GLU A 1 87 ? 13.977 -12.489 -20.498 1.00 59.47 87 GLU A N 1
ATOM 697 C CA . GLU A 1 87 ? 13.670 -13.088 -21.809 1.00 59.47 87 GLU A CA 1
ATOM 698 C C . GLU A 1 87 ? 12.806 -12.197 -22.731 1.00 59.47 87 GLU A C 1
ATOM 700 O O . GLU A 1 87 ? 12.444 -12.594 -23.846 1.00 59.47 87 GLU A O 1
ATOM 705 N N . SER A 1 88 ? 12.409 -11.008 -22.265 1.00 62.25 88 SER A N 1
ATOM 706 C CA . SER A 1 88 ? 11.534 -10.100 -23.012 1.00 62.25 88 SER A CA 1
ATOM 707 C C . SER A 1 88 ? 12.271 -9.503 -24.209 1.00 62.25 88 SER A C 1
ATOM 709 O O . SER A 1 88 ? 13.370 -8.968 -24.069 1.00 62.25 88 SER A O 1
ATOM 711 N N . LYS A 1 89 ? 11.661 -9.531 -25.402 1.00 61.53 89 LYS A N 1
ATOM 712 C CA . LYS A 1 89 ? 12.211 -8.820 -26.567 1.00 61.53 89 LYS A CA 1
ATOM 713 C C . LYS A 1 89 ? 12.137 -7.310 -26.334 1.00 61.53 89 LYS A C 1
ATOM 715 O O . LYS A 1 89 ? 11.063 -6.722 -26.412 1.00 61.53 89 LYS A O 1
ATOM 720 N N . VAL A 1 90 ? 13.284 -6.683 -26.098 1.00 65.94 90 VAL A N 1
ATOM 721 C CA . VAL A 1 90 ? 13.416 -5.227 -26.005 1.00 65.94 90 VAL A CA 1
ATOM 722 C C . VAL A 1 90 ? 14.353 -4.753 -27.119 1.00 65.94 90 VAL A C 1
ATOM 724 O O . VAL A 1 90 ? 15.401 -5.357 -27.343 1.00 65.94 90 VAL A O 1
ATOM 727 N N . SER A 1 91 ? 13.974 -3.709 -27.864 1.00 71.19 91 SER A N 1
ATOM 728 C CA . SER A 1 91 ? 14.856 -3.100 -28.874 1.00 71.19 91 SER A CA 1
ATOM 729 C C . SER A 1 91 ? 16.101 -2.495 -28.208 1.00 71.19 91 SER A C 1
ATOM 731 O O . SER A 1 91 ? 16.062 -2.169 -27.024 1.00 71.19 91 SER A O 1
ATOM 733 N N . GLY A 1 92 ? 17.202 -2.292 -28.946 1.00 70.56 92 GLY A N 1
ATOM 734 C CA . GLY A 1 92 ? 18.445 -1.739 -28.374 1.00 70.56 92 GLY A CA 1
ATOM 735 C C . GLY A 1 92 ? 18.246 -0.412 -27.620 1.00 70.56 92 GLY A C 1
ATOM 736 O O . GLY A 1 92 ? 18.805 -0.219 -26.545 1.00 70.56 92 GLY A O 1
ATOM 737 N N . ARG A 1 93 ? 17.356 0.462 -28.116 1.00 72.62 93 ARG A N 1
ATOM 738 C CA . ARG A 1 93 ? 16.946 1.692 -27.412 1.00 72.62 93 ARG A CA 1
ATOM 739 C C . ARG A 1 93 ? 16.113 1.404 -26.160 1.00 72.62 93 ARG A C 1
ATOM 741 O O . ARG A 1 93 ? 16.347 2.014 -25.123 1.00 72.62 93 ARG A O 1
ATOM 748 N N . GLY A 1 94 ? 15.180 0.453 -26.230 1.00 74.44 94 GLY A N 1
ATOM 749 C CA . GLY A 1 94 ? 14.376 0.064 -25.070 1.00 74.44 94 GLY A CA 1
ATOM 750 C C . GLY A 1 94 ? 15.205 -0.587 -23.955 1.00 74.44 94 GLY A C 1
ATOM 751 O O . GLY A 1 94 ? 14.886 -0.407 -22.782 1.00 74.44 94 GLY A O 1
ATOM 752 N N . ALA A 1 95 ? 16.286 -1.297 -24.295 1.00 76.38 95 ALA A N 1
ATOM 753 C CA . ALA A 1 95 ? 17.186 -1.899 -23.314 1.00 76.38 95 ALA A CA 1
ATOM 754 C C . ALA A 1 95 ? 17.910 -0.823 -22.488 1.00 76.38 95 ALA A C 1
ATOM 756 O O . ALA A 1 95 ? 17.962 -0.927 -21.263 1.00 76.38 95 ALA A O 1
ATOM 757 N N . LEU A 1 96 ? 18.379 0.249 -23.137 1.00 80.56 96 LEU A N 1
ATOM 758 C CA . LEU A 1 96 ? 18.989 1.397 -22.459 1.00 80.56 96 LEU A CA 1
ATOM 759 C C . LEU A 1 96 ? 17.989 2.111 -21.536 1.00 80.56 96 LEU A C 1
ATOM 761 O O . LEU A 1 96 ? 18.292 2.360 -20.371 1.00 80.56 96 LEU A O 1
ATOM 765 N N . SER A 1 97 ? 16.770 2.385 -22.014 1.00 82.94 97 SER A N 1
ATOM 766 C CA . SER A 1 97 ? 15.716 2.987 -21.182 1.00 82.94 97 SER A CA 1
ATOM 767 C C . SER A 1 97 ? 15.396 2.135 -19.949 1.00 82.94 97 SER A C 1
ATOM 769 O O . SER A 1 97 ? 15.176 2.660 -18.857 1.00 82.94 97 SER A O 1
ATOM 771 N N . LEU A 1 98 ? 15.405 0.809 -20.103 1.00 81.12 98 LEU A N 1
ATOM 772 C CA . LEU A 1 98 ? 15.159 -0.124 -19.012 1.00 81.12 98 LEU A CA 1
ATOM 773 C C . LEU A 1 98 ? 16.311 -0.142 -17.994 1.00 81.12 98 LEU A C 1
ATOM 775 O O . LEU A 1 98 ? 16.056 -0.146 -16.789 1.00 81.12 98 LEU A O 1
ATOM 779 N N . GLN A 1 99 ? 17.562 -0.099 -18.459 1.00 80.75 99 GLN A N 1
ATOM 780 C CA . GLN A 1 99 ? 18.737 0.024 -17.592 1.00 80.75 99 GLN A CA 1
ATOM 781 C C . GLN A 1 99 ? 18.692 1.312 -16.768 1.00 80.75 99 GLN A C 1
ATOM 783 O O . GLN A 1 99 ? 18.853 1.252 -15.550 1.00 80.75 99 GLN A O 1
ATOM 788 N N . ILE A 1 100 ? 18.391 2.451 -17.401 1.00 85.12 100 ILE A N 1
ATOM 789 C CA . ILE A 1 100 ? 18.246 3.743 -16.714 1.00 85.12 100 ILE A CA 1
ATOM 790 C C . ILE A 1 100 ? 17.137 3.662 -15.658 1.00 85.12 100 ILE A C 1
ATOM 792 O O . ILE A 1 100 ? 17.359 4.018 -14.501 1.00 85.12 100 ILE A O 1
ATOM 796 N N . LYS A 1 101 ? 15.965 3.113 -16.008 1.00 83.69 101 LYS A N 1
ATOM 797 C CA . LYS A 1 101 ? 14.855 2.906 -15.065 1.00 83.69 101 LYS A CA 1
ATOM 798 C C . LYS A 1 101 ? 15.284 2.083 -13.846 1.00 83.69 101 LYS A C 1
ATOM 800 O O . LYS A 1 101 ? 14.970 2.452 -12.715 1.00 83.69 101 LYS A O 1
ATOM 805 N N . TYR A 1 102 ? 15.976 0.961 -14.055 1.00 80.06 102 TYR A N 1
ATOM 806 C CA . TYR A 1 102 ? 16.428 0.110 -12.952 1.00 80.06 102 TYR A CA 1
ATOM 807 C C . TYR A 1 102 ? 17.547 0.751 -12.126 1.00 80.06 102 TYR A C 1
ATOM 809 O O . TYR A 1 102 ? 17.557 0.572 -10.908 1.00 80.06 102 TYR A O 1
ATOM 817 N N . ALA A 1 103 ? 18.436 1.532 -12.745 1.00 83.00 103 ALA A N 1
ATOM 818 C CA . ALA A 1 103 ? 19.465 2.294 -12.045 1.00 83.00 103 ALA A CA 1
ATOM 819 C C . ALA A 1 103 ? 18.846 3.357 -11.124 1.00 83.00 103 ALA A C 1
ATOM 821 O O . ALA A 1 103 ? 19.127 3.353 -9.927 1.00 83.00 103 ALA A O 1
ATOM 822 N N . ILE A 1 104 ? 17.924 4.180 -11.642 1.00 82.94 104 ILE A N 1
ATOM 823 C CA . ILE A 1 104 ? 17.175 5.168 -10.844 1.00 82.94 104 ILE A CA 1
ATOM 824 C C . ILE A 1 104 ? 16.460 4.472 -9.687 1.00 82.94 104 ILE A C 1
ATOM 826 O O . ILE A 1 104 ? 16.568 4.897 -8.540 1.00 82.94 104 ILE A O 1
ATOM 830 N N . ARG A 1 105 ? 15.776 3.357 -9.961 1.00 77.56 105 ARG A N 1
ATOM 831 C CA . ARG A 1 105 ? 15.054 2.600 -8.933 1.00 77.56 105 ARG A CA 1
ATOM 832 C C . ARG A 1 105 ? 15.970 2.076 -7.828 1.00 77.56 105 ARG A C 1
ATOM 834 O O . ARG A 1 105 ? 15.569 2.046 -6.670 1.00 77.56 105 ARG A O 1
ATOM 841 N N . ARG A 1 106 ? 17.189 1.658 -8.171 1.00 77.94 106 ARG A N 1
ATOM 842 C CA . ARG A 1 106 ? 18.167 1.174 -7.190 1.00 77.94 106 ARG A CA 1
ATOM 843 C C . ARG A 1 106 ? 18.603 2.284 -6.234 1.00 77.94 106 ARG A C 1
ATOM 845 O O . ARG A 1 106 ? 18.805 2.001 -5.058 1.00 77.94 106 ARG A O 1
ATOM 852 N N . VAL A 1 107 ? 18.703 3.516 -6.732 1.00 80.88 107 VAL A N 1
ATOM 853 C CA . VAL A 1 107 ? 19.080 4.701 -5.947 1.00 80.88 107 VAL A CA 1
ATOM 854 C C . VAL A 1 107 ? 17.898 5.247 -5.139 1.00 80.88 107 VAL A C 1
ATOM 856 O O . VAL A 1 107 ? 18.061 5.571 -3.969 1.00 80.88 107 VAL A O 1
ATOM 859 N N . ALA A 1 108 ? 16.699 5.303 -5.725 1.00 75.50 108 ALA A N 1
ATOM 860 C CA . ALA A 1 108 ? 15.514 5.901 -5.103 1.00 75.50 108 ALA A CA 1
ATOM 861 C C . ALA A 1 108 ? 14.955 5.088 -3.911 1.00 75.50 108 ALA A C 1
ATOM 863 O O . ALA A 1 108 ? 14.225 5.621 -3.077 1.00 75.50 108 ALA A O 1
ATOM 864 N N . GLY A 1 109 ? 15.316 3.807 -3.797 1.00 74.31 109 GLY A N 1
ATOM 865 C CA . GLY A 1 109 ? 14.851 2.914 -2.737 1.00 74.31 109 GLY A CA 1
ATOM 866 C C . GLY A 1 109 ? 13.748 1.955 -3.194 1.00 74.31 109 GLY A C 1
ATOM 867 O O . GLY A 1 109 ? 13.279 1.986 -4.332 1.00 74.31 109 GLY A O 1
ATOM 868 N N . SER A 1 110 ? 13.367 1.025 -2.313 1.00 80.50 110 SER A N 1
ATOM 869 C CA . SER A 1 110 ? 12.347 0.018 -2.617 1.00 80.50 110 SER A CA 1
ATOM 870 C C . SER A 1 110 ? 10.965 0.443 -2.102 1.00 80.50 110 SER A C 1
ATOM 872 O O . SER A 1 110 ? 10.880 1.044 -1.030 1.00 80.50 110 SER A O 1
ATOM 874 N N . PRO A 1 111 ? 9.870 0.055 -2.787 1.00 78.50 111 PRO A N 1
ATOM 875 C CA . PRO A 1 111 ? 8.508 0.311 -2.307 1.00 78.50 111 PRO A CA 1
ATOM 876 C C . PRO A 1 111 ? 8.263 -0.2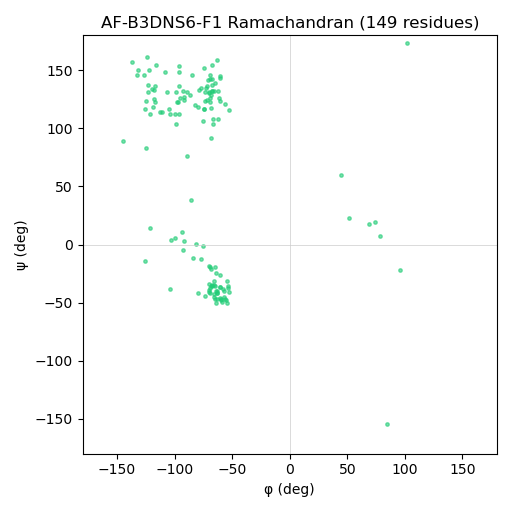04 -0.882 1.00 78.50 111 PRO A C 1
ATOM 878 O O . PRO A 1 111 ? 7.598 0.450 -0.092 1.00 78.50 111 PRO A O 1
ATOM 881 N N . VAL A 1 112 ? 8.871 -1.339 -0.518 1.00 81.69 112 VAL A N 1
ATOM 882 C CA . VAL A 1 112 ? 8.818 -1.905 0.842 1.00 81.69 112 VAL A CA 1
ATOM 883 C C . VAL A 1 112 ? 9.324 -0.914 1.895 1.00 81.69 112 VAL A C 1
ATOM 885 O O . VAL A 1 112 ? 8.743 -0.817 2.973 1.00 81.69 112 VAL A O 1
ATOM 888 N N . LYS A 1 113 ? 10.392 -0.165 1.588 1.00 83.56 113 LYS A N 1
ATOM 889 C CA . LYS A 1 113 ? 10.931 0.857 2.492 1.00 83.56 113 LYS A CA 1
ATOM 890 C C . LYS A 1 113 ? 10.042 2.096 2.531 1.00 83.56 113 LYS A C 1
ATOM 892 O O . LYS A 1 113 ? 9.759 2.580 3.618 1.00 83.56 113 LYS A O 1
ATOM 897 N N . TRP A 1 114 ? 9.580 2.579 1.376 1.00 82.75 114 TRP A N 1
ATOM 898 C CA . TRP A 1 114 ? 8.707 3.758 1.302 1.00 82.75 114 TRP A CA 1
ATOM 899 C C . TRP A 1 114 ? 7.384 3.564 2.048 1.00 82.75 114 TRP A C 1
ATOM 901 O O . TRP A 1 114 ? 6.923 4.483 2.713 1.00 82.75 114 TRP A O 1
ATOM 911 N N . PHE A 1 115 ? 6.823 2.354 2.001 1.00 85.12 115 PHE A N 1
ATOM 912 C CA . PHE A 1 115 ? 5.582 2.012 2.695 1.00 85.12 115 PHE A CA 1
ATOM 913 C C . PHE A 1 115 ? 5.751 1.672 4.183 1.00 85.12 115 PHE A C 1
ATOM 915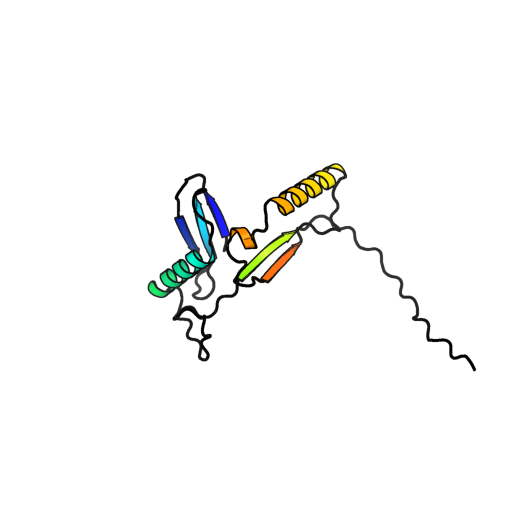 O O . PHE A 1 115 ? 4.774 1.325 4.843 1.00 85.12 115 PHE A O 1
ATOM 922 N N . GLY A 1 116 ? 6.975 1.724 4.722 1.00 83.50 116 GLY A N 1
ATOM 923 C CA . GLY A 1 116 ? 7.244 1.373 6.121 1.00 83.50 116 GLY A CA 1
ATOM 924 C C . GLY A 1 116 ? 7.080 -0.119 6.434 1.00 83.50 116 GLY A C 1
ATOM 925 O O . GLY A 1 116 ? 6.965 -0.495 7.595 1.00 83.50 116 GLY A O 1
ATOM 926 N N . LEU A 1 117 ? 7.083 -0.987 5.418 1.00 85.75 117 LEU A N 1
ATOM 927 C CA . LEU A 1 117 ? 6.829 -2.421 5.585 1.00 85.75 117 LEU A CA 1
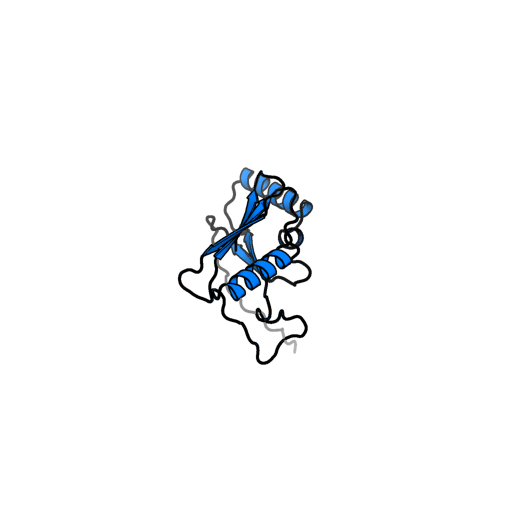ATOM 928 C C . LEU A 1 117 ? 8.074 -3.213 5.999 1.00 85.75 117 LEU A C 1
ATOM 930 O O . LEU A 1 117 ? 7.949 -4.371 6.374 1.00 85.75 117 LEU A O 1
ATOM 934 N N . ALA A 1 118 ? 9.271 -2.621 5.945 1.00 81.81 118 ALA A N 1
ATOM 935 C CA . ALA A 1 118 ? 10.529 -3.328 6.203 1.00 81.81 118 ALA A CA 1
ATOM 936 C C . ALA A 1 118 ? 10.582 -4.113 7.539 1.00 81.81 118 ALA A C 1
ATOM 938 O O . ALA A 1 118 ? 11.058 -5.247 7.505 1.00 81.81 118 ALA A O 1
ATOM 939 N N . PRO A 1 119 ? 10.072 -3.597 8.679 1.00 81.75 119 PRO A N 1
ATOM 940 C CA . PRO A 1 119 ? 10.072 -4.336 9.949 1.00 81.75 119 PRO A CA 1
ATOM 941 C C . PRO A 1 119 ? 9.136 -5.553 9.972 1.00 81.75 119 PRO A C 1
ATOM 943 O O . PRO A 1 119 ? 9.333 -6.460 10.771 1.00 81.75 119 PRO A O 1
ATOM 946 N N . TYR A 1 120 ? 8.138 -5.594 9.086 1.00 82.56 120 TYR A N 1
ATOM 947 C CA . TYR A 1 120 ? 7.076 -6.606 9.074 1.00 82.56 120 TYR A CA 1
ATOM 948 C C . TYR A 1 120 ? 7.378 -7.800 8.156 1.00 82.56 120 TYR A C 1
ATOM 950 O O . TYR A 1 120 ? 6.489 -8.602 7.876 1.00 82.56 120 TYR A O 1
ATOM 958 N N . ASN A 1 121 ? 8.617 -7.899 7.658 1.00 81.69 121 ASN A N 1
ATOM 959 C CA . ASN A 1 121 ? 9.107 -8.973 6.788 1.00 81.69 121 ASN A CA 1
ATOM 960 C C . ASN A 1 121 ? 8.121 -9.358 5.653 1.00 81.69 121 ASN A C 1
ATOM 962 O O . ASN A 1 121 ? 7.640 -10.494 5.601 1.00 81.69 121 ASN A O 1
ATOM 966 N N . PRO A 1 122 ? 7.765 -8.413 4.758 1.00 85.56 122 PRO A N 1
ATOM 967 C CA . PRO A 1 122 ? 6.733 -8.632 3.756 1.00 85.56 122 PRO A CA 1
ATOM 968 C C . PRO A 1 122 ? 7.191 -9.647 2.709 1.00 85.56 122 PRO A C 1
ATOM 970 O O . PRO A 1 122 ? 8.334 -9.617 2.245 1.00 85.56 122 PRO A O 1
ATOM 973 N N . LEU A 1 123 ? 6.267 -10.494 2.261 1.00 86.50 123 LEU A N 1
ATOM 974 C CA . LEU A 1 123 ? 6.499 -11.368 1.117 1.00 86.50 123 LEU A CA 1
ATOM 975 C C . LEU A 1 123 ? 6.455 -10.529 -0.165 1.00 86.50 123 LEU A C 1
ATOM 977 O O . LEU A 1 123 ? 5.459 -9.860 -0.431 1.00 86.50 123 LEU A O 1
ATOM 981 N N . VAL A 1 124 ? 7.514 -10.561 -0.974 1.00 83.94 124 VAL A N 1
ATOM 982 C CA . VAL A 1 124 ? 7.535 -9.882 -2.277 1.00 83.94 124 VAL A CA 1
ATOM 983 C C . VAL A 1 124 ? 7.257 -10.901 -3.373 1.00 83.94 124 VAL A C 1
ATOM 985 O O . VAL A 1 124 ? 8.083 -11.770 -3.639 1.00 83.94 124 VAL A O 1
ATOM 988 N N . GLU A 1 125 ? 6.109 -10.774 -4.031 1.00 83.25 125 GLU A N 1
ATOM 989 C CA . GLU A 1 125 ? 5.732 -11.627 -5.157 1.00 83.25 125 GLU A CA 1
ATOM 990 C C . GLU A 1 125 ? 6.038 -10.911 -6.474 1.00 83.25 125 GLU A C 1
ATOM 992 O O . GLU A 1 125 ? 5.567 -9.797 -6.716 1.00 83.25 125 GLU A O 1
ATOM 997 N N . VAL A 1 126 ? 6.849 -11.531 -7.335 1.00 80.12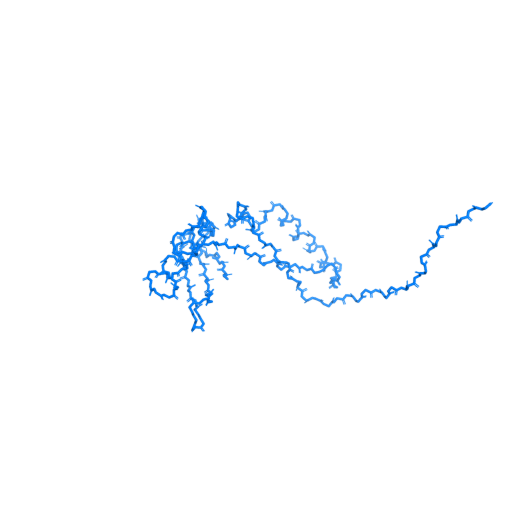 126 VAL A N 1
ATOM 998 C CA . VAL A 1 126 ? 7.233 -10.941 -8.622 1.00 80.12 126 VAL A CA 1
ATOM 999 C C . VAL A 1 126 ? 6.326 -11.464 -9.725 1.00 80.12 126 VAL A C 1
ATOM 1001 O O . VAL A 1 126 ? 6.418 -12.624 -10.116 1.00 80.12 126 VAL A O 1
ATOM 1004 N N . GLN A 1 127 ? 5.497 -10.582 -10.278 1.00 79.19 127 GLN A N 1
ATOM 1005 C CA . GLN A 1 127 ? 4.649 -10.910 -11.417 1.00 79.19 127 GLN A CA 1
ATOM 1006 C C . GLN A 1 127 ? 5.341 -10.489 -12.725 1.00 79.19 127 GLN A C 1
ATOM 1008 O O . GLN A 1 127 ? 5.719 -9.315 -12.864 1.00 79.19 127 GLN A O 1
ATOM 1013 N N . PRO A 1 128 ? 5.509 -11.403 -13.699 1.00 73.31 128 PRO A N 1
ATOM 1014 C CA . PRO A 1 128 ? 6.109 -11.061 -14.978 1.00 73.31 128 PRO A CA 1
ATOM 1015 C C . PRO A 1 128 ? 5.169 -10.178 -15.802 1.00 73.31 128 PRO A C 1
ATOM 1017 O O . PRO A 1 128 ? 3.996 -10.491 -15.996 1.00 73.31 128 PRO A O 1
ATOM 1020 N N . LEU A 1 129 ? 5.693 -9.070 -16.321 1.00 72.25 129 LEU A N 1
ATOM 1021 C CA . LEU A 1 129 ? 5.020 -8.300 -17.362 1.00 72.25 129 LEU A CA 1
ATOM 1022 C C . LEU A 1 129 ? 5.148 -9.057 -18.683 1.00 72.25 129 LEU A C 1
ATOM 1024 O O . LEU A 1 129 ? 6.257 -9.263 -19.178 1.00 72.25 129 LEU A O 1
ATOM 1028 N N . PHE A 1 130 ? 4.014 -9.476 -19.242 1.00 61.16 130 PHE A N 1
ATOM 1029 C CA . PHE A 1 130 ? 3.970 -10.201 -20.505 1.00 61.16 130 PHE A CA 1
ATOM 1030 C C . PHE A 1 130 ? 4.416 -9.293 -21.658 1.00 61.16 130 PHE A C 1
ATOM 1032 O O . PHE A 1 130 ? 3.679 -8.433 -22.129 1.00 61.16 130 PHE A O 1
ATOM 1039 N N . VAL A 1 131 ? 5.646 -9.504 -22.112 1.00 61.06 131 VAL A N 1
ATOM 1040 C CA . VAL A 1 131 ? 6.175 -9.039 -23.399 1.00 61.06 131 VAL A CA 1
ATOM 1041 C C . VAL A 1 131 ? 6.505 -10.289 -24.208 1.00 61.06 131 VAL A C 1
ATOM 1043 O O . VAL A 1 131 ? 6.738 -11.341 -23.616 1.00 61.06 131 VAL A O 1
ATOM 1046 N N . SER A 1 132 ? 6.507 -10.223 -25.547 1.00 61.56 132 SER A N 1
ATOM 1047 C CA . SER A 1 132 ? 6.824 -11.403 -26.362 1.00 61.56 132 SER A CA 1
ATOM 1048 C C . SER A 1 132 ? 8.161 -12.001 -25.902 1.00 61.56 132 SER A C 1
ATOM 1050 O O . SER A 1 132 ? 9.203 -11.338 -25.993 1.00 61.56 132 SER A O 1
ATOM 1052 N N . THR A 1 133 ? 8.126 -13.221 -25.379 1.00 58.94 133 THR A N 1
ATOM 1053 C CA . THR A 1 133 ? 9.301 -13.907 -24.848 1.00 58.94 133 THR A CA 1
ATOM 1054 C C . THR A 1 133 ? 10.045 -14.602 -25.982 1.00 58.94 133 THR A C 1
ATOM 1056 O O . THR A 1 133 ? 9.445 -15.074 -26.956 1.00 58.94 133 THR A O 1
ATOM 1059 N N . ARG A 1 134 ? 11.377 -14.660 -25.900 1.00 62.03 134 ARG A N 1
ATOM 1060 C CA . ARG A 1 134 ? 12.125 -15.644 -26.691 1.00 62.03 134 ARG A CA 1
ATOM 1061 C C . ARG A 1 134 ? 11.904 -17.012 -26.046 1.00 62.03 134 ARG A C 1
ATOM 1063 O O . ARG A 1 134 ? 12.000 -17.150 -24.833 1.00 62.03 134 ARG A O 1
ATOM 1070 N N . ARG A 1 135 ? 11.553 -18.025 -26.846 1.00 65.38 135 ARG A N 1
ATOM 1071 C CA . ARG A 1 135 ? 11.514 -19.404 -26.344 1.00 65.38 135 ARG A CA 1
ATOM 1072 C C . ARG A 1 135 ? 12.956 -19.836 -26.065 1.00 65.38 135 ARG A C 1
ATOM 1074 O O . ARG A 1 135 ? 13.778 -19.681 -26.973 1.00 65.38 135 ARG A O 1
ATOM 1081 N N . PRO A 1 136 ? 13.270 -20.366 -24.872 1.00 71.44 136 PRO A N 1
ATOM 1082 C CA . PRO A 1 136 ? 14.601 -20.886 -24.610 1.00 71.44 136 PRO A CA 1
ATOM 1083 C C . PRO A 1 136 ? 14.903 -22.040 -25.582 1.00 71.44 136 PRO A C 1
ATOM 1085 O O . PRO A 1 136 ? 13.990 -22.797 -25.943 1.00 71.44 136 PRO A O 1
ATOM 1088 N N . PRO A 1 137 ? 16.155 -22.174 -26.050 1.00 78.19 137 PRO A N 1
ATOM 1089 C CA . PRO A 1 137 ? 16.550 -23.291 -26.897 1.00 78.19 137 PRO A CA 1
ATOM 1090 C C . PRO A 1 137 ? 16.345 -24.619 -26.156 1.00 78.19 137 PRO A C 1
ATOM 1092 O O . PRO A 1 137 ? 16.509 -24.705 -24.939 1.00 78.19 137 PRO A O 1
ATOM 1095 N N . ARG A 1 138 ? 15.954 -25.667 -26.892 1.00 81.69 138 ARG A N 1
ATOM 1096 C CA . ARG A 1 138 ? 15.699 -26.988 -26.303 1.00 81.69 138 ARG A CA 1
ATOM 1097 C C . ARG A 1 138 ? 16.997 -27.575 -25.751 1.00 81.69 138 ARG A C 1
ATOM 1099 O O . ARG A 1 138 ? 18.004 -27.620 -26.453 1.00 81.69 138 ARG A O 1
ATOM 1106 N N . LEU A 1 139 ? 16.947 -28.068 -24.517 1.00 85.88 139 LEU A N 1
ATOM 1107 C CA . LEU A 1 139 ? 18.056 -28.813 -23.931 1.00 85.88 139 LEU A CA 1
ATOM 1108 C C . LEU A 1 139 ? 18.142 -30.199 -24.575 1.00 85.88 139 LEU A C 1
ATOM 1110 O O . LEU A 1 139 ? 17.131 -30.886 -24.727 1.00 85.88 139 LEU A O 1
ATOM 1114 N N . THR A 1 140 ? 19.358 -30.609 -24.927 1.00 86.75 140 THR A N 1
ATOM 1115 C CA . THR A 1 140 ? 19.642 -31.976 -25.371 1.00 86.75 140 THR A CA 1
ATOM 1116 C C . THR A 1 140 ? 20.176 -32.758 -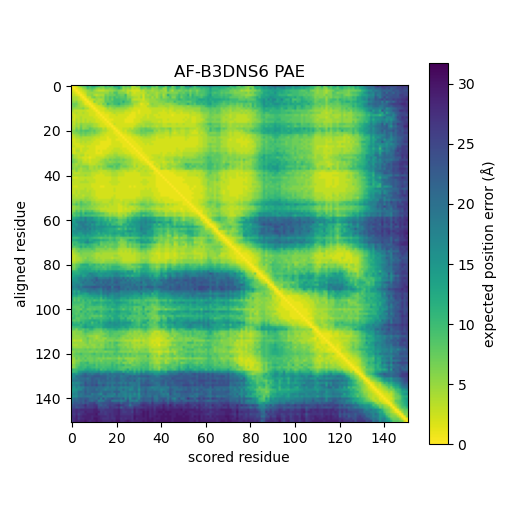24.180 1.00 86.75 140 THR A C 1
ATOM 1118 O O . THR A 1 140 ? 21.154 -32.353 -23.554 1.00 86.75 140 THR A O 1
ATOM 1121 N N . ARG A 1 141 ? 19.509 -33.861 -23.830 1.00 82.81 141 ARG A N 1
ATOM 1122 C CA . ARG A 1 141 ? 19.924 -34.729 -22.725 1.00 82.81 141 ARG A CA 1
ATOM 1123 C C . ARG A 1 141 ? 21.219 -35.448 -23.107 1.00 82.81 141 ARG A C 1
ATOM 1125 O O . ARG A 1 141 ? 21.240 -36.174 -24.094 1.00 82.81 141 ARG A O 1
ATOM 1132 N N . VAL A 1 142 ? 22.261 -35.286 -22.299 1.00 89.38 142 VAL A N 1
ATOM 1133 C CA . VAL A 1 142 ? 23.505 -36.067 -22.374 1.00 89.38 142 VAL A CA 1
ATOM 1134 C C . VAL A 1 142 ? 23.593 -37.027 -21.190 1.00 89.38 142 VAL A C 1
ATOM 1136 O O . VAL A 1 142 ? 23.057 -36.752 -20.114 1.00 89.38 142 VAL A O 1
ATOM 1139 N N . ALA A 1 143 ? 24.219 -38.185 -21.405 1.00 81.06 143 ALA A N 1
ATOM 1140 C CA . ALA A 1 143 ? 24.423 -39.181 -20.361 1.00 81.06 143 ALA A CA 1
ATOM 1141 C C . ALA A 1 143 ? 25.409 -38.658 -19.302 1.00 81.06 143 ALA A C 1
ATOM 1143 O O . ALA A 1 143 ? 26.434 -38.065 -19.638 1.00 81.06 143 ALA A O 1
ATOM 1144 N N . SER A 1 144 ? 25.098 -38.882 -18.023 1.00 76.56 144 SER A N 1
ATOM 1145 C CA . SER A 1 144 ? 26.019 -38.592 -16.921 1.00 76.56 144 SER A CA 1
ATOM 1146 C C . SER A 1 144 ? 27.181 -39.587 -16.979 1.00 76.56 144 SER A C 1
ATOM 1148 O O . SER A 1 144 ? 26.947 -40.795 -17.044 1.00 76.56 144 SER A O 1
ATOM 1150 N N . GLN A 1 145 ? 28.423 -39.098 -17.011 1.00 73.19 145 GLN A N 1
ATOM 1151 C CA . GLN A 1 145 ? 29.595 -39.972 -16.971 1.00 73.19 145 GLN A CA 1
ATOM 1152 C C . GLN A 1 145 ? 29.683 -40.635 -15.592 1.00 73.19 145 GLN A C 1
ATOM 1154 O O . GLN A 1 145 ? 29.823 -39.956 -14.576 1.00 73.19 145 GLN A O 1
ATOM 1159 N N . ALA A 1 146 ? 29.590 -41.966 -15.564 1.00 69.44 146 ALA A N 1
ATOM 1160 C CA . ALA A 1 146 ? 29.864 -42.749 -14.368 1.00 69.44 146 ALA A CA 1
ATOM 1161 C C . ALA A 1 146 ? 31.365 -42.660 -14.024 1.00 69.44 146 ALA A C 1
ATOM 1163 O O . ALA A 1 146 ? 32.195 -42.654 -14.940 1.00 69.44 146 ALA A O 1
ATOM 1164 N N . PRO A 1 147 ? 31.739 -42.597 -12.732 1.00 64.19 147 PRO A N 1
ATOM 1165 C CA . PRO A 1 147 ? 33.138 -42.523 -12.334 1.00 64.19 147 PRO A CA 1
ATOM 1166 C C . PRO A 1 147 ? 33.882 -43.777 -12.805 1.00 64.19 147 PRO A C 1
ATOM 1168 O O . PRO A 1 147 ? 33.471 -44.907 -12.530 1.00 64.19 147 PRO A O 1
ATOM 1171 N N . LYS A 1 148 ? 34.977 -43.556 -13.537 1.00 59.19 148 LYS A N 1
ATOM 1172 C CA . LYS A 1 148 ? 35.877 -44.593 -14.044 1.00 59.19 148 LYS A CA 1
ATOM 1173 C C . LYS A 1 148 ? 36.488 -45.326 -12.845 1.00 59.19 148 LYS A C 1
ATOM 1175 O O . LYS A 1 148 ? 37.301 -44.754 -12.129 1.00 59.19 148 LYS A O 1
ATOM 1180 N N . ARG A 1 149 ? 36.065 -46.568 -12.596 1.00 56.91 149 ARG A N 1
ATOM 1181 C CA . ARG A 1 149 ? 36.760 -47.460 -11.660 1.00 56.91 149 ARG A CA 1
ATOM 1182 C C . ARG A 1 149 ? 38.022 -47.960 -12.362 1.00 56.91 149 ARG A C 1
ATOM 1184 O O . ARG A 1 149 ? 37.915 -48.740 -13.304 1.00 56.91 149 ARG A O 1
ATOM 1191 N N . GLU A 1 150 ? 39.179 -47.440 -11.959 1.00 51.19 150 GLU A N 1
ATOM 1192 C CA . GLU A 1 150 ? 40.479 -48.057 -12.243 1.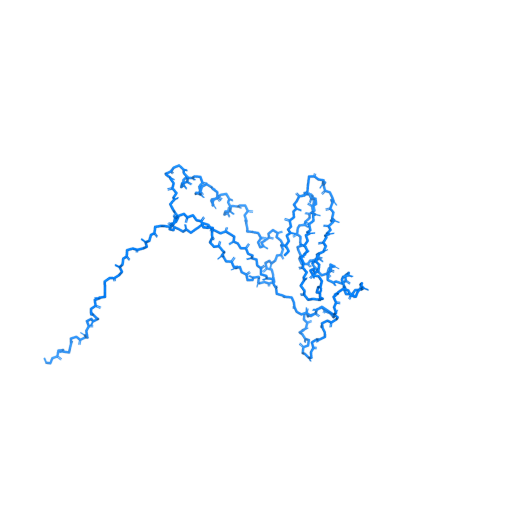00 51.19 150 GLU A CA 1
ATOM 1193 C C . GLU A 1 150 ? 40.566 -49.379 -11.472 1.00 51.19 150 GLU A C 1
ATOM 1195 O O . GLU A 1 150 ? 40.186 -49.442 -10.300 1.00 51.19 150 GLU A O 1
ATOM 1200 N N . GLY A 1 151 ? 40.977 -50.431 -12.177 1.00 52.88 151 GLY A N 1
ATOM 1201 C CA . GLY A 1 151 ? 41.331 -51.735 -11.625 1.00 52.88 151 GLY A CA 1
ATOM 1202 C C . GLY A 1 151 ? 42.822 -51.974 -11.772 1.00 52.88 151 GLY A C 1
ATOM 1203 O O . GLY A 1 151 ? 43.434 -51.279 -12.617 1.00 52.88 151 GLY A O 1
#

Secondary structure (DSSP, 8-state):
-EEEEESSSS-EEEEEE-TT-SS--EEEEEEETTS---HHHHHHHHHHHHHHHTSS-----SS--TTPBTTTB--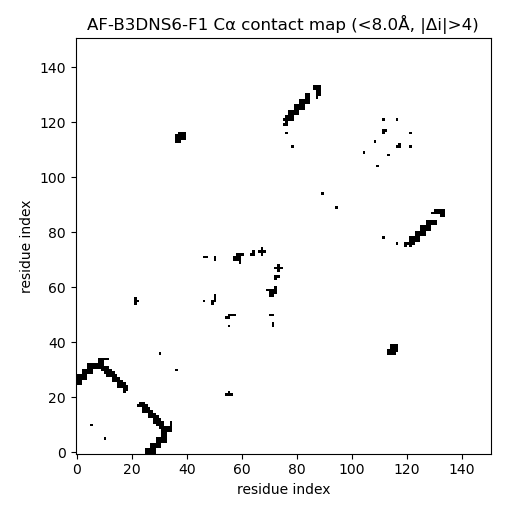--EEEEEEE-TTB---HHHHHHHHHHHHHHHHH--HHHHTT-GGG--EEEEEEE---BPPPPPPPP-PPPPP----

Foldseek 3Di:
DEEAEDCAAADWDKDWDQVPHQPDIDIYTYGYPNDQLQPVVVVVVVQVVCCVVVSHFFDDDPDADPPADGRRGDDAAEAEAEDEDPQADDDPVRVVVVVVVVVVDVVVDDPCVSNVNVVVPHHYHYDHDDHDGDDDDDDDDDDDDDDDDDD

Solvent-accessible surface area (backbone atoms only — not comparable to full-atom values): 9446 Å² total; per-residue (Å²): 112,50,81,45,78,38,93,51,50,77,46,80,47,73,49,78,44,38,89,92,48,59,84,52,69,46,40,39,37,40,33,5,74,74,46,84,54,47,44,64,65,54,48,55,52,50,53,52,53,32,40,74,70,59,55,30,67,73,38,81,57,98,75,71,55,97,85,36,50,90,51,69,34,81,86,82,52,73,46,80,40,82,40,76,49,91,54,40,75,61,55,80,68,51,47,53,55,49,50,50,53,52,52,52,42,67,72,76,53,54,70,53,58,63,29,60,38,62,88,65,69,52,47,75,46,76,44,71,52,92,52,70,61,64,79,79,79,84,84,78,91,74,83,81,82,72,83,82,79,85,129

Sequence (151 aa):
MAVETTDEPFTREYSVESFGTDYLFRVRIRLGFKVSQSIPAYLHQIMHDLEKTGELPNQQSIYPKLDADPGIGTIRYVVIHKALMPESKVSGRGALSLQIKYAIRRVAGSPVKWFGLAPYNPLVEVQPLFVSTRRPPRLTRVASQAPKREG

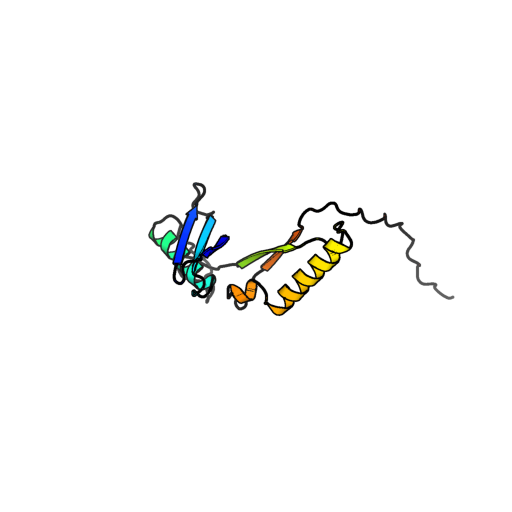Nearest PDB structures (foldseek):
  5cyo-assembly1_A  TM=1.840E-01  e=2.051E+00  Homo sapiens

Mean predicted aligned error: 10.87 Å

Radius of gyration: 23.26 Å; Cα contacts (8 Å, |Δi|>4): 175; chains: 1; bounding box: 62×70×50 Å

Organism: Bifidobacterium longum (strain DJO10A) (NCBI:txid205913)

InterPro domains:
  IPR053952 K+ potassium transporter, C-terminal domain [PF22776] (2-126)

pLDDT: mean 80.49, std 9.88, range [51.19, 94.81]